Protein AF-A0A830GF67-F1 (afdb_monomer_lite)

Secondary structure (DSSP, 8-state):
------HHHHS-HHHHHHHHHS-EEEEEEETTEEEEEEGGGGGGGGGGEEEEEEETTEEEEESSHHHHS-SS--HHHHHHHH-HHHHHHHS----------------------S-SPPEEEEE--TTTT--EEEEETTT--EEES--GGG-PPPTT-TTSPPP-

Radius of gyration: 21.55 Å; chains: 1; bounding box: 49×52×49 Å

Organism: NCBI:txid489913

InterPro domains:
  IPR007527 Zinc finger, SWIM-type [PF04434] (61-81)
  IPR007527 Zinc finger, SWIM-type [PS50966] (50-85)
  IPR058431 Domain of unknown function DUF8118 [PF26435] (121-157)

Structure (mmCIF, N/CA/C/O backbone):
data_AF-A0A830GF67-F1
#
_entry.id   AF-A0A830GF67-F1
#
loop_
_atom_site.group_PDB
_atom_site.id
_atom_site.type_symbol
_atom_site.label_atom_id
_atom_site.label_alt_id
_atom_site.label_comp_id
_atom_site.label_asym_id
_atom_site.label_entity_id
_atom_site.label_seq_id
_atom_site.pdbx_PDB_ins_code
_atom_site.Cartn_x
_atom_site.Cartn_y
_atom_site.Cartn_z
_atom_site.occupancy
_atom_site.B_iso_or_equiv
_atom_site.auth_seq_id
_atom_site.auth_comp_id
_atom_site.auth_asym_id
_atom_site.auth_atom_id
_atom_site.pdbx_PDB_model_num
ATOM 1 N N . MET A 1 1 ? -1.541 -11.188 27.333 1.00 41.03 1 MET A N 1
ATOM 2 C CA . MET A 1 1 ? -0.777 -10.835 26.121 1.00 41.03 1 MET A CA 1
ATOM 3 C C . MET A 1 1 ? -1.609 -11.310 24.944 1.00 41.03 1 MET A C 1
ATOM 5 O O . MET A 1 1 ? -1.454 -12.448 24.529 1.00 41.03 1 MET A O 1
ATOM 9 N N . SER A 1 2 ? -2.598 -10.516 24.521 1.00 43.81 2 SER A N 1
ATOM 10 C CA . SER A 1 2 ? -3.427 -10.882 23.369 1.00 43.81 2 SER A CA 1
ATOM 11 C C . SER A 1 2 ? -2.579 -10.702 22.123 1.00 43.81 2 SER A C 1
ATOM 13 O O . SER A 1 2 ? -2.256 -9.578 21.750 1.00 43.81 2 SER A O 1
ATOM 15 N N . THR A 1 3 ? -2.158 -11.811 21.530 1.00 48.78 3 THR A N 1
ATOM 16 C CA . THR A 1 3 ? -1.607 -11.841 20.181 1.00 48.78 3 THR A CA 1
ATOM 17 C C . THR A 1 3 ? -2.723 -11.389 19.247 1.00 48.78 3 THR A C 1
ATOM 19 O O . THR A 1 3 ? -3.620 -12.170 18.934 1.00 48.78 3 THR A O 1
ATOM 22 N N . HIS A 1 4 ? -2.732 -10.106 18.884 1.00 52.56 4 HIS A N 1
ATOM 23 C CA . HIS A 1 4 ? -3.556 -9.632 17.781 1.00 52.56 4 HIS A CA 1
ATOM 24 C C . HIS A 1 4 ? -3.018 -10.312 16.522 1.00 52.56 4 HIS A C 1
ATOM 26 O O . HIS A 1 4 ? -1.961 -9.960 16.008 1.00 52.56 4 HIS A O 1
ATOM 32 N N . ASP A 1 5 ? -3.714 -11.362 16.113 1.00 60.94 5 ASP A N 1
ATOM 33 C CA . ASP A 1 5 ? -3.506 -12.136 14.898 1.00 60.94 5 ASP A CA 1
ATOM 34 C C . ASP A 1 5 ? -3.816 -11.234 13.692 1.00 60.94 5 ASP A C 1
ATOM 36 O O . ASP A 1 5 ? -4.942 -11.156 13.198 1.00 60.94 5 ASP A O 1
ATOM 40 N N . THR A 1 6 ? -2.817 -10.435 13.312 1.00 71.56 6 THR A N 1
ATOM 41 C CA . THR A 1 6 ? -2.933 -9.458 12.225 1.00 71.56 6 THR A CA 1
ATOM 42 C C . THR A 1 6 ? -3.040 -10.154 10.875 1.00 71.56 6 THR A C 1
ATOM 44 O O . THR A 1 6 ? -2.542 -11.261 10.670 1.00 71.56 6 THR A O 1
ATOM 47 N N . LEU A 1 7 ? -3.629 -9.468 9.895 1.00 73.38 7 LEU A N 1
ATOM 48 C CA . LEU A 1 7 ? -3.727 -9.988 8.532 1.00 73.38 7 LEU A CA 1
ATOM 49 C C . LEU A 1 7 ? -2.359 -10.332 7.909 1.00 73.38 7 LEU A C 1
ATOM 51 O O . LEU A 1 7 ? -2.272 -11.209 7.053 1.00 73.38 7 LEU A O 1
ATOM 55 N N . ALA A 1 8 ? -1.295 -9.659 8.353 1.00 71.12 8 ALA A N 1
ATOM 56 C CA . ALA A 1 8 ? 0.074 -9.936 7.940 1.00 71.12 8 ALA A CA 1
ATOM 57 C C . ALA A 1 8 ? 0.612 -11.272 8.487 1.00 71.12 8 ALA A C 1
ATOM 59 O O . ALA A 1 8 ? 1.404 -11.908 7.798 1.00 71.12 8 ALA A O 1
ATOM 60 N N . ASP A 1 9 ? 0.167 -11.718 9.669 1.00 72.50 9 ASP A N 1
ATOM 61 C CA . ASP A 1 9 ? 0.556 -13.007 10.274 1.00 72.50 9 ASP A CA 1
ATOM 62 C C . ASP A 1 9 ? -0.084 -14.194 9.531 1.00 72.50 9 ASP A C 1
ATOM 64 O O . ASP A 1 9 ? 0.542 -15.227 9.303 1.00 72.50 9 ASP A O 1
ATOM 68 N N . LYS A 1 10 ? -1.310 -13.991 9.028 1.00 75.44 10 LYS A N 1
ATOM 69 C CA . LYS A 1 10 ? -2.030 -14.939 8.155 1.00 75.44 10 LYS A CA 1
ATOM 70 C C . LYS A 1 10 ? -1.462 -15.011 6.741 1.00 75.44 10 LYS A C 1
ATOM 72 O O . LYS A 1 10 ? -1.735 -15.965 6.009 1.00 75.44 10 LYS A O 1
ATOM 77 N N . ALA A 1 11 ? -0.733 -13.982 6.320 1.00 77.00 11 ALA A N 1
ATOM 78 C CA . ALA A 1 11 ? -0.102 -13.937 5.015 1.00 77.00 11 ALA A CA 1
ATOM 79 C C . ALA A 1 11 ? 1.214 -14.718 5.030 1.00 77.00 11 ALA A C 1
ATOM 81 O O . ALA A 1 11 ? 1.946 -14.742 6.015 1.00 77.00 11 ALA A O 1
ATOM 82 N N . SER A 1 12 ? 1.590 -15.307 3.893 1.00 77.69 12 SER A N 1
ATOM 83 C CA . SER A 1 12 ? 2.947 -15.851 3.779 1.00 77.69 12 SER A CA 1
ATOM 84 C C . SER A 1 12 ? 3.986 -14.729 3.924 1.00 77.69 12 SER A C 1
ATOM 86 O O . SER A 1 12 ? 3.787 -13.625 3.416 1.00 77.69 12 SER A O 1
ATOM 88 N N . ALA A 1 13 ? 5.141 -15.015 4.536 1.00 76.81 13 ALA A N 1
ATOM 89 C CA . ALA A 1 13 ? 6.202 -14.021 4.755 1.00 76.81 13 ALA A CA 1
ATOM 90 C C . ALA A 1 13 ? 6.634 -13.289 3.465 1.00 76.81 13 ALA A C 1
ATOM 92 O O . ALA A 1 13 ? 6.986 -12.111 3.485 1.00 76.81 13 ALA A O 1
ATOM 93 N N . LYS A 1 14 ? 6.559 -13.972 2.313 1.00 76.69 14 LYS A N 1
ATOM 94 C CA . LYS A 1 14 ? 6.815 -13.376 0.995 1.00 76.69 14 LYS A CA 1
ATOM 95 C C . LYS A 1 14 ? 5.745 -12.350 0.606 1.00 76.69 14 LYS A C 1
ATOM 97 O O . LYS A 1 14 ? 6.093 -11.301 0.073 1.00 76.69 14 LYS A O 1
ATOM 102 N N . ILE A 1 15 ? 4.469 -12.646 0.862 1.00 78.81 15 ILE A N 1
ATOM 103 C CA . ILE A 1 15 ? 3.349 -11.729 0.608 1.00 78.81 15 ILE A CA 1
ATOM 104 C C . ILE A 1 15 ? 3.436 -10.523 1.543 1.00 78.81 15 ILE A C 1
ATOM 106 O O . ILE A 1 15 ? 3.342 -9.401 1.060 1.00 78.81 15 ILE A O 1
ATOM 110 N N . ALA A 1 16 ? 3.702 -10.737 2.834 1.00 75.38 16 ALA A N 1
ATOM 111 C CA . ALA A 1 16 ? 3.857 -9.652 3.802 1.00 75.38 16 ALA A CA 1
ATOM 112 C C . ALA A 1 16 ? 5.006 -8.702 3.422 1.00 75.38 16 ALA A C 1
ATOM 114 O O . ALA A 1 16 ? 4.825 -7.487 3.399 1.00 75.38 16 ALA A O 1
ATOM 115 N N . LYS A 1 17 ? 6.166 -9.242 3.023 1.00 75.00 17 LYS A N 1
ATOM 116 C CA . LYS A 1 17 ? 7.292 -8.417 2.563 1.00 75.00 17 LYS A CA 1
ATOM 117 C C . LYS A 1 17 ? 6.942 -7.635 1.295 1.00 75.00 17 LYS A C 1
ATOM 119 O O . LYS A 1 17 ? 7.264 -6.462 1.190 1.00 75.00 17 LYS A O 1
ATOM 124 N N . ARG A 1 18 ? 6.256 -8.249 0.331 1.00 74.62 18 ARG A N 1
ATOM 125 C CA . ARG A 1 18 ? 5.827 -7.542 -0.885 1.00 74.62 18 ARG A CA 1
ATOM 126 C C . ARG A 1 18 ? 4.786 -6.457 -0.608 1.00 74.62 18 ARG A C 1
ATOM 128 O O . ARG A 1 18 ? 4.881 -5.394 -1.198 1.00 74.62 18 ARG A O 1
ATOM 135 N N . ALA A 1 19 ? 3.865 -6.695 0.322 1.00 77.06 19 ALA A N 1
ATOM 136 C CA . ALA A 1 19 ? 2.899 -5.694 0.766 1.00 77.06 19 ALA A CA 1
ATOM 137 C C . ALA A 1 19 ? 3.577 -4.445 1.367 1.00 77.06 19 ALA A C 1
ATOM 139 O O . ALA A 1 19 ? 3.061 -3.347 1.213 1.00 77.06 19 ALA A O 1
ATOM 140 N N . GLN A 1 20 ? 4.734 -4.614 2.017 1.00 72.00 20 GLN A N 1
ATOM 141 C CA . GLN A 1 20 ? 5.498 -3.519 2.633 1.00 72.00 20 GLN A CA 1
ATOM 142 C C . GLN A 1 20 ? 6.443 -2.791 1.667 1.00 72.00 20 GLN A C 1
ATOM 144 O O . GLN A 1 20 ? 6.703 -1.610 1.854 1.00 72.00 20 GLN A O 1
ATOM 149 N N . TYR A 1 21 ? 7.016 -3.503 0.691 1.00 68.56 21 TYR A N 1
ATOM 150 C CA . TYR A 1 21 ? 8.062 -2.964 -0.188 1.00 68.56 21 TYR A CA 1
ATOM 151 C C . TYR A 1 21 ? 7.553 -2.499 -1.560 1.00 68.56 21 TYR A C 1
ATOM 153 O O . TYR A 1 21 ? 8.269 -1.769 -2.238 1.00 68.56 21 TYR A O 1
ATOM 161 N N . GLU A 1 22 ? 6.379 -2.947 -2.014 1.00 74.88 22 GLU A N 1
ATOM 162 C CA . GLU A 1 22 ? 5.805 -2.467 -3.276 1.00 74.88 22 GLU A CA 1
ATOM 163 C C . GLU A 1 22 ? 5.122 -1.109 -3.089 1.00 74.88 22 GLU A C 1
ATOM 165 O O . GLU A 1 22 ? 4.500 -0.849 -2.060 1.00 74.88 22 GLU A O 1
ATOM 170 N N . ALA A 1 23 ? 5.215 -0.257 -4.111 1.00 76.94 23 ALA A N 1
ATOM 171 C CA . ALA A 1 23 ? 4.525 1.023 -4.128 1.00 76.94 23 ALA A CA 1
ATOM 172 C C . ALA A 1 23 ? 3.028 0.791 -4.380 1.00 76.94 23 ALA A C 1
ATOM 174 O O . ALA A 1 23 ? 2.623 0.460 -5.499 1.00 76.94 23 ALA A O 1
ATOM 175 N N . PHE A 1 24 ? 2.218 0.935 -3.330 1.00 81.12 24 PHE A N 1
ATOM 176 C CA . PHE A 1 24 ? 0.761 0.925 -3.418 1.00 81.12 24 PHE A CA 1
ATOM 177 C C . PHE A 1 24 ? 0.216 2.330 -3.220 1.00 81.12 24 PHE A C 1
ATOM 179 O O . PHE A 1 24 ? 0.546 3.009 -2.248 1.00 81.12 24 PHE A O 1
ATOM 186 N N . GLU A 1 25 ? -0.644 2.730 -4.139 1.00 84.44 25 GLU A N 1
ATOM 187 C CA . GLU A 1 25 ? -1.470 3.918 -4.032 1.00 84.44 25 GLU A CA 1
ATOM 188 C C . GLU A 1 25 ? -2.852 3.485 -3.533 1.00 84.44 25 GLU A C 1
ATOM 190 O O . GLU A 1 25 ? -3.386 2.455 -3.959 1.00 84.44 25 GLU A O 1
ATOM 195 N N . PHE A 1 26 ? -3.395 4.235 -2.578 1.00 86.44 26 PHE A N 1
ATOM 196 C CA . PHE A 1 26 ? -4.653 3.914 -1.915 1.00 86.44 26 PHE A CA 1
ATOM 197 C C . PHE A 1 26 ? -5.639 5.057 -2.108 1.00 86.44 26 PHE A C 1
ATOM 199 O O . PHE A 1 26 ? -5.312 6.206 -1.821 1.00 86.44 26 PHE A O 1
ATOM 206 N N . ASP A 1 27 ? -6.851 4.717 -2.522 1.00 88.25 27 ASP A N 1
ATOM 207 C CA . ASP A 1 27 ? -7.987 5.626 -2.601 1.00 88.25 27 ASP A CA 1
ATOM 208 C C . ASP A 1 27 ? -9.157 5.034 -1.803 1.00 88.25 27 ASP A C 1
ATOM 210 O O . ASP A 1 27 ? -9.342 3.817 -1.763 1.00 88.25 27 ASP A O 1
ATOM 214 N N . VAL A 1 28 ? -9.925 5.873 -1.112 1.00 87.75 28 VAL A N 1
ATOM 215 C CA . VAL A 1 28 ? -11.063 5.432 -0.286 1.00 87.75 28 VAL A CA 1
ATOM 216 C C . VAL A 1 28 ? -12.321 6.086 -0.852 1.00 87.75 28 VAL A C 1
ATOM 218 O O . VAL A 1 28 ? -12.722 7.147 -0.371 1.00 87.75 28 VAL A O 1
ATOM 221 N N . PRO A 1 29 ? -12.933 5.495 -1.898 1.00 85.00 29 PRO A N 1
ATOM 222 C CA . PRO A 1 29 ? -14.079 6.104 -2.570 1.00 85.00 29 PRO A CA 1
ATOM 223 C C . PRO A 1 29 ? -15.308 6.176 -1.658 1.00 85.00 29 PRO A C 1
ATOM 225 O O . PRO A 1 29 ? -16.125 7.089 -1.773 1.00 85.00 29 PRO A O 1
ATOM 228 N N . GLU A 1 30 ? -15.440 5.218 -0.740 1.00 82.88 30 GLU A N 1
ATOM 229 C CA . GLU A 1 30 ? -16.527 5.146 0.228 1.00 82.88 30 GLU A CA 1
ATOM 230 C C . GLU A 1 30 ? -16.089 4.403 1.503 1.00 82.88 30 GLU A C 1
ATOM 232 O O . GLU A 1 30 ? -15.195 3.551 1.450 1.00 82.88 30 GLU A O 1
ATOM 237 N N . PRO A 1 31 ? -16.715 4.681 2.662 1.00 84.94 31 PRO A N 1
ATOM 238 C CA . PRO A 1 31 ? -16.431 3.954 3.894 1.00 84.94 31 PRO A CA 1
ATOM 239 C C . PRO A 1 31 ? -16.646 2.446 3.708 1.00 84.94 31 PRO A C 1
ATOM 241 O O . PRO A 1 31 ? -17.669 2.013 3.182 1.00 84.94 31 PRO A O 1
ATOM 244 N N . GLY A 1 32 ? -15.698 1.639 4.175 1.00 85.69 32 GLY A N 1
ATOM 245 C CA . GLY A 1 32 ? -15.712 0.182 4.037 1.00 85.69 32 GLY A CA 1
ATOM 246 C C . GLY A 1 32 ? -15.096 -0.346 2.739 1.00 85.69 32 GLY A C 1
ATOM 247 O O . GLY A 1 32 ? -14.946 -1.562 2.610 1.00 85.69 32 GLY A O 1
ATOM 248 N N . THR A 1 33 ? -14.679 0.522 1.812 1.00 88.12 33 THR A N 1
ATOM 249 C CA . THR A 1 33 ? -14.039 0.115 0.552 1.00 88.12 33 THR A CA 1
ATOM 250 C C . THR A 1 33 ? -12.747 0.892 0.323 1.00 88.12 33 THR A C 1
ATOM 252 O O . THR A 1 33 ? -12.738 2.117 0.309 1.00 88.12 33 THR A O 1
ATOM 255 N N . VAL A 1 34 ? -11.645 0.172 0.112 1.00 88.56 34 VAL A N 1
ATOM 256 C CA . VAL A 1 34 ? -10.328 0.737 -0.206 1.00 88.56 34 VAL A CA 1
ATOM 257 C C . VAL A 1 34 ? -9.922 0.282 -1.595 1.00 88.56 34 VAL A C 1
ATOM 259 O O . VAL A 1 34 ? -9.720 -0.906 -1.828 1.00 88.56 34 VAL A O 1
ATOM 262 N N . ARG A 1 35 ? -9.732 1.220 -2.508 1.00 90.00 35 ARG A N 1
ATOM 263 C CA . ARG A 1 35 ? -9.144 0.970 -3.816 1.00 90.00 35 ARG A CA 1
ATOM 264 C C . ARG A 1 35 ? -7.626 0.982 -3.705 1.00 90.00 35 ARG A C 1
ATOM 266 O O . ARG A 1 35 ? -7.031 1.949 -3.245 1.00 90.00 35 ARG A O 1
AT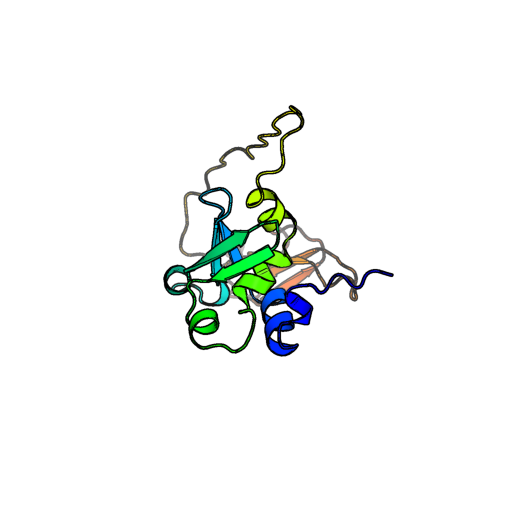OM 273 N N . VAL A 1 36 ? -6.998 -0.112 -4.115 1.00 88.06 36 VAL A N 1
ATOM 274 C CA . VAL A 1 36 ? -5.551 -0.319 -4.071 1.00 88.06 36 VAL A CA 1
ATOM 275 C C . VAL A 1 36 ? -5.032 -0.425 -5.494 1.00 88.06 36 VAL A C 1
ATOM 277 O O . VAL A 1 36 ? -5.423 -1.330 -6.232 1.00 88.06 36 VAL A O 1
ATOM 280 N N . ARG A 1 37 ? -4.109 0.460 -5.856 1.00 85.75 37 ARG A N 1
ATOM 281 C CA . ARG A 1 37 ? -3.432 0.473 -7.152 1.00 85.75 37 ARG A CA 1
ATOM 282 C C . ARG A 1 37 ? -1.953 0.181 -6.955 1.00 85.75 37 ARG A C 1
ATOM 284 O O . ARG A 1 37 ? -1.295 0.790 -6.114 1.00 85.75 37 ARG A O 1
ATOM 291 N N . ASN A 1 38 ? -1.411 -0.778 -7.700 1.00 78.81 38 ASN A N 1
ATOM 292 C CA . ASN A 1 38 ? 0.018 -1.073 -7.629 1.00 78.81 38 ASN A CA 1
ATOM 293 C C . ASN A 1 38 ? 0.798 -0.189 -8.611 1.00 78.81 38 ASN A C 1
ATO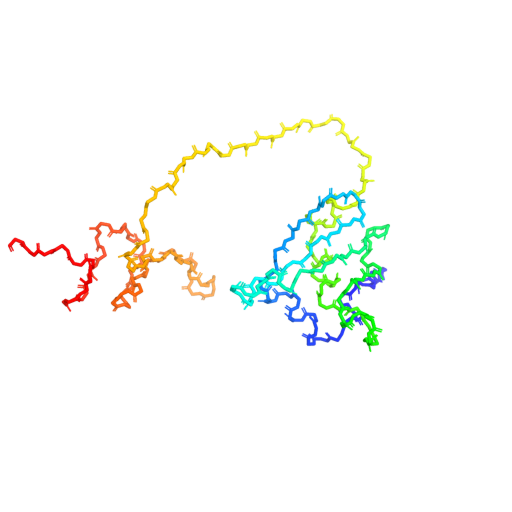M 295 O O . ASN A 1 38 ? 0.917 -0.516 -9.791 1.00 78.81 38 ASN A O 1
ATOM 299 N N . ALA A 1 39 ? 1.380 0.895 -8.099 1.00 69.75 39 ALA A N 1
ATOM 300 C CA . ALA A 1 39 ? 2.179 1.841 -8.876 1.00 69.75 39 ALA A CA 1
ATOM 301 C C . ALA A 1 39 ? 3.503 1.242 -9.394 1.00 69.75 39 ALA A C 1
ATOM 303 O O . ALA A 1 39 ? 4.135 1.814 -10.279 1.00 69.75 39 ALA A O 1
ATOM 304 N N . SER A 1 40 ? 3.912 0.057 -8.914 1.00 66.31 40 SER A N 1
ATOM 305 C CA . SER A 1 40 ? 5.125 -0.625 -9.402 1.00 66.31 40 SER A CA 1
ATOM 306 C C . SER A 1 40 ? 5.025 -1.067 -10.869 1.00 66.31 40 SER A C 1
ATOM 308 O O . SER A 1 40 ? 6.043 -1.423 -11.457 1.00 66.31 40 SER A O 1
ATOM 310 N N . TYR A 1 41 ? 3.822 -1.070 -11.456 1.00 60.59 41 TYR A N 1
ATOM 311 C CA . TYR A 1 41 ? 3.590 -1.401 -12.867 1.00 60.59 41 TYR A CA 1
ATOM 312 C C . TYR A 1 41 ? 3.626 -0.179 -13.805 1.00 60.59 41 TYR A C 1
ATOM 314 O O . TYR A 1 41 ? 3.461 -0.337 -15.010 1.00 60.59 41 TYR A O 1
ATOM 322 N N . GLY A 1 42 ? 3.892 1.031 -13.295 1.00 65.06 42 GLY A N 1
ATOM 323 C CA . GLY A 1 42 ? 4.071 2.225 -14.127 1.00 65.06 42 GLY A CA 1
ATOM 324 C C . GLY A 1 42 ? 2.825 2.561 -14.952 1.00 65.06 42 GLY A C 1
ATOM 325 O O . GLY A 1 42 ? 1.760 2.797 -14.390 1.00 65.06 42 GLY A O 1
ATOM 326 N N . VAL A 1 43 ? 2.950 2.575 -16.282 1.00 58.44 43 VAL A N 1
ATOM 327 C CA . VAL A 1 43 ? 1.844 2.892 -17.209 1.00 58.44 43 VAL A CA 1
ATOM 328 C C . VAL A 1 43 ? 0.679 1.900 -17.134 1.00 58.44 43 VAL A C 1
ATOM 330 O O . VAL A 1 43 ? -0.460 2.291 -17.367 1.00 58.44 43 VAL A O 1
ATOM 333 N N . ASP A 1 44 ? 0.938 0.654 -16.728 1.00 59.47 44 ASP A N 1
ATOM 334 C CA . ASP A 1 44 ? -0.083 -0.391 -16.579 1.00 59.47 44 ASP A CA 1
ATOM 335 C C . ASP A 1 44 ? -0.663 -0.437 -15.151 1.00 59.47 44 ASP A C 1
ATOM 337 O O . ASP A 1 44 ? -1.420 -1.343 -14.794 1.00 59.47 44 ASP A O 1
ATOM 341 N N . ALA A 1 45 ? -0.309 0.525 -14.288 1.00 62.06 45 ALA A N 1
ATOM 342 C CA . ALA A 1 45 ? -0.776 0.549 -12.904 1.00 62.06 45 ALA A CA 1
ATOM 343 C C . ALA A 1 45 ? -2.309 0.623 -12.807 1.00 62.06 45 ALA A C 1
ATOM 345 O O . ALA A 1 45 ? -2.877 0.041 -11.885 1.00 62.06 45 ALA A O 1
ATOM 346 N N . ASP A 1 46 ? -2.990 1.283 -13.752 1.00 63.31 46 ASP A N 1
ATOM 347 C CA . ASP A 1 46 ? -4.459 1.335 -13.816 1.00 63.31 46 ASP A CA 1
ATOM 348 C C . ASP A 1 46 ? -5.102 -0.049 -13.982 1.00 63.31 46 ASP A C 1
ATOM 350 O O . ASP A 1 46 ? -6.097 -0.338 -13.314 1.00 63.31 46 ASP A O 1
ATOM 354 N N . GLU A 1 47 ? -4.502 -0.942 -14.778 1.00 71.44 47 GLU A N 1
ATOM 355 C CA . GLU A 1 47 ? -4.975 -2.327 -14.950 1.00 71.44 47 GLU A CA 1
ATOM 356 C C . GLU A 1 47 ? -4.769 -3.184 -13.687 1.00 71.44 47 GLU A C 1
ATOM 358 O O . GLU A 1 47 ? -5.353 -4.262 -13.535 1.00 71.44 47 GLU A O 1
ATOM 363 N N . HIS A 1 48 ? -3.968 -2.685 -12.745 1.00 77.88 48 HIS A N 1
ATOM 364 C CA . HIS A 1 48 ? -3.672 -3.309 -11.460 1.00 77.88 48 HIS A CA 1
ATOM 365 C C . HIS A 1 48 ? -4.325 -2.574 -10.285 1.00 77.88 48 HIS A C 1
ATOM 367 O O . HIS A 1 48 ? -3.773 -2.525 -9.179 1.00 77.88 48 HIS A O 1
ATOM 373 N N . THR A 1 49 ? -5.519 -2.041 -10.537 1.00 85.06 49 THR A N 1
ATOM 374 C CA . THR A 1 49 ? -6.398 -1.443 -9.534 1.00 85.06 49 THR A CA 1
ATOM 375 C C . THR A 1 49 ? -7.417 -2.464 -9.037 1.00 85.06 49 THR A C 1
ATOM 377 O O . THR A 1 49 ? -8.159 -3.051 -9.825 1.00 85.06 49 THR A O 1
ATOM 380 N N . TYR A 1 50 ? -7.475 -2.668 -7.722 1.00 89.00 50 TYR A N 1
ATOM 381 C CA . TYR A 1 50 ? -8.393 -3.612 -7.084 1.00 89.00 50 TYR A CA 1
ATOM 382 C C . TYR A 1 50 ? -9.071 -2.986 -5.872 1.00 89.00 50 TYR A C 1
ATOM 384 O O . TYR A 1 50 ? -8.446 -2.243 -5.121 1.00 89.00 50 TYR A O 1
ATOM 392 N N . ASP A 1 51 ? -10.327 -3.345 -5.633 1.00 89.81 51 ASP A N 1
ATOM 393 C CA . ASP A 1 51 ? -11.082 -2.882 -4.475 1.00 89.81 51 ASP A CA 1
ATOM 394 C C . ASP A 1 51 ? -10.964 -3.915 -3.344 1.00 89.81 51 ASP A C 1
ATOM 396 O O . ASP A 1 51 ? -11.095 -5.129 -3.540 1.00 89.81 51 ASP A O 1
ATOM 400 N N . VAL A 1 52 ? -10.663 -3.429 -2.146 1.00 90.75 52 VAL A N 1
ATOM 401 C CA . VAL A 1 52 ? -10.521 -4.186 -0.906 1.00 90.75 52 VAL A CA 1
ATOM 402 C C . VAL A 1 52 ? -11.677 -3.809 0.005 1.00 90.75 52 VAL A C 1
ATOM 404 O O . VAL A 1 52 ? -11.865 -2.643 0.344 1.00 90.75 52 VAL A O 1
ATOM 407 N N . THR A 1 53 ? -12.438 -4.806 0.441 1.00 90.38 53 THR A N 1
ATOM 408 C CA . THR A 1 53 ? -13.536 -4.603 1.384 1.00 90.38 53 THR A CA 1
ATOM 409 C C . THR A 1 53 ? -13.002 -4.640 2.810 1.00 90.38 53 THR A C 1
ATOM 411 O O . THR A 1 53 ? -12.405 -5.638 3.233 1.00 90.38 53 THR A O 1
ATOM 414 N N . ILE A 1 54 ? -13.252 -3.569 3.559 1.00 88.38 54 ILE A N 1
ATOM 415 C CA . ILE A 1 54 ? -12.929 -3.433 4.978 1.00 88.38 54 ILE A CA 1
ATOM 416 C C . ILE A 1 54 ? -14.204 -3.633 5.797 1.00 88.38 54 ILE A C 1
ATOM 418 O O . ILE A 1 54 ? -15.201 -2.939 5.606 1.00 88.38 54 ILE A O 1
ATOM 422 N N . GLN A 1 55 ? -14.174 -4.571 6.740 1.00 84.56 55 GLN A N 1
ATOM 423 C CA . GLN A 1 55 ? -15.253 -4.777 7.705 1.00 84.56 55 GLN A CA 1
ATOM 424 C C . GLN A 1 55 ? -14.667 -4.833 9.107 1.00 84.56 55 GLN A C 1
ATOM 426 O O . GLN A 1 55 ? -13.698 -5.543 9.344 1.00 84.56 55 GLN A O 1
ATOM 431 N N . HIS A 1 56 ? -15.258 -4.079 10.036 1.00 81.25 56 HIS A N 1
ATOM 432 C CA . HIS A 1 56 ? -14.828 -4.024 11.439 1.00 81.25 56 HIS A CA 1
ATOM 433 C C . HIS A 1 56 ? -13.346 -3.656 11.656 1.00 81.25 56 HIS A C 1
ATOM 435 O O . HIS A 1 56 ? -12.785 -3.986 12.694 1.00 81.25 56 HIS A O 1
ATOM 441 N N . GLY A 1 57 ? -12.725 -2.946 10.707 1.00 79.94 57 GLY A N 1
ATOM 442 C CA . GLY A 1 57 ? -11.297 -2.619 10.767 1.00 79.94 57 GLY A CA 1
ATOM 443 C C . GLY A 1 57 ? -10.377 -3.720 10.251 1.00 79.94 57 GLY A C 1
ATOM 444 O O . GLY A 1 57 ? -9.174 -3.651 10.468 1.00 79.94 57 GLY A O 1
ATOM 445 N N . ASP A 1 58 ? -10.908 -4.701 9.525 1.00 83.25 58 ASP A N 1
ATOM 446 C CA . ASP A 1 58 ? -10.126 -5.766 8.907 1.00 83.25 58 ASP A CA 1
ATOM 447 C C . ASP A 1 58 ? -10.421 -5.868 7.408 1.00 83.25 58 ASP A C 1
ATOM 449 O O . ASP A 1 58 ? -11.570 -5.775 6.970 1.00 83.25 58 ASP A O 1
ATOM 453 N N . ALA A 1 59 ? -9.382 -6.102 6.599 1.00 88.12 5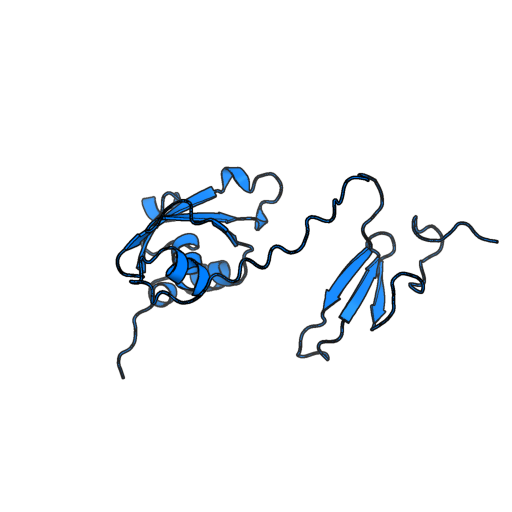9 ALA A N 1
ATOM 454 C CA . ALA A 1 59 ? -9.549 -6.353 5.172 1.00 88.12 59 ALA A CA 1
ATOM 455 C C . ALA A 1 59 ? -10.027 -7.791 4.943 1.00 88.12 59 ALA A C 1
ATOM 457 O O . ALA A 1 59 ? -9.251 -8.755 5.016 1.00 88.12 59 ALA A O 1
ATOM 458 N N . VAL A 1 60 ? -11.318 -7.945 4.658 1.00 87.62 60 VAL A N 1
ATOM 459 C CA . VAL A 1 60 ? -11.985 -9.253 4.594 1.00 87.62 60 VAL A CA 1
ATOM 460 C C . VAL A 1 60 ? -11.975 -9.875 3.202 1.00 87.62 60 VAL A C 1
ATOM 462 O O . VAL A 1 60 ? -11.929 -11.100 3.106 1.00 87.62 60 VAL A O 1
ATOM 465 N N . ALA A 1 61 ? -11.957 -9.062 2.146 1.00 88.12 61 ALA A N 1
ATOM 466 C CA . ALA A 1 61 ? -12.013 -9.522 0.758 1.00 88.12 61 ALA A CA 1
ATOM 467 C C . ALA A 1 61 ? -11.303 -8.542 -0.185 1.00 88.12 61 ALA A C 1
ATOM 469 O O . ALA A 1 61 ? -11.117 -7.371 0.156 1.00 88.12 61 ALA A O 1
ATOM 470 N N . CYS A 1 62 ? -10.906 -9.013 -1.364 1.00 89.75 62 CYS A N 1
ATOM 471 C CA . CYS A 1 62 ? -10.343 -8.179 -2.422 1.00 89.75 62 CYS A CA 1
ATOM 472 C C . CYS A 1 62 ? -10.760 -8.685 -3.806 1.00 89.75 62 CYS A C 1
ATOM 474 O O . CYS A 1 62 ? -10.838 -9.886 -4.029 1.00 89.75 62 CYS A O 1
ATOM 476 N N . THR A 1 63 ? -10.961 -7.784 -4.768 1.00 88.25 63 THR A N 1
ATOM 477 C CA . THR A 1 63 ? -11.336 -8.147 -6.149 1.00 88.25 63 THR A CA 1
ATOM 478 C C . THR A 1 63 ? -10.177 -8.685 -6.997 1.00 88.25 63 THR A C 1
ATOM 480 O O . THR A 1 63 ? -10.342 -8.963 -8.183 1.00 88.25 63 THR A O 1
ATOM 483 N N . CYS A 1 64 ? -8.980 -8.835 -6.423 1.00 85.00 64 CYS A N 1
ATOM 484 C CA . CYS A 1 64 ? -7.816 -9.312 -7.163 1.00 85.00 64 CYS A CA 1
ATOM 485 C C . CYS A 1 64 ? -7.826 -10.844 -7.358 1.00 85.00 64 CYS A C 1
ATOM 487 O O . CYS A 1 64 ? -8.266 -11.576 -6.467 1.00 85.00 64 CYS A O 1
ATOM 489 N N . PRO A 1 65 ? -7.202 -11.366 -8.433 1.00 82.25 65 PRO A N 1
ATOM 490 C CA . PRO A 1 65 ? -7.129 -12.812 -8.682 1.00 82.25 65 PRO A CA 1
ATOM 491 C C . PRO A 1 65 ? -6.468 -13.600 -7.542 1.00 82.25 65 PRO A C 1
ATOM 493 O O . PRO A 1 65 ? -6.779 -14.761 -7.300 1.00 82.25 65 PRO A O 1
ATOM 496 N N . ALA A 1 66 ? -5.541 -12.973 -6.815 1.00 80.56 66 ALA A N 1
ATOM 497 C CA . ALA A 1 66 ? -4.855 -13.615 -5.699 1.00 80.56 66 ALA A CA 1
ATOM 498 C C . ALA A 1 66 ? -5.764 -13.851 -4.479 1.00 80.56 66 ALA A C 1
ATOM 500 O O . ALA A 1 66 ? -5.417 -14.686 -3.652 1.00 80.56 66 ALA A O 1
ATOM 501 N N . ASP A 1 67 ? -6.880 -13.131 -4.352 1.00 84.31 67 ASP A N 1
ATOM 502 C CA . ASP A 1 67 ? -7.885 -13.373 -3.309 1.00 84.31 67 ASP A CA 1
ATOM 503 C C . ASP A 1 67 ? -8.895 -14.441 -3.763 1.00 84.31 67 ASP A C 1
ATOM 505 O O . ASP A 1 67 ? -9.267 -15.298 -2.972 1.00 84.31 67 ASP A O 1
ATOM 509 N N . GLU A 1 68 ? -9.254 -14.456 -5.055 1.00 81.81 68 GLU A N 1
ATOM 510 C CA . GLU A 1 68 ? -10.176 -15.446 -5.638 1.00 81.81 68 GLU A CA 1
ATOM 511 C C . GLU A 1 68 ? -9.590 -16.869 -5.658 1.00 81.81 68 GLU A C 1
ATOM 513 O O . GLU A 1 68 ? -10.266 -17.832 -5.296 1.00 81.81 68 GLU A O 1
ATOM 518 N N . TYR A 1 69 ? -8.323 -17.014 -6.061 1.00 79.12 69 TYR A N 1
ATOM 519 C CA . TYR A 1 69 ? -7.672 -18.324 -6.219 1.00 79.12 69 TYR A CA 1
ATOM 520 C C . TYR A 1 69 ? -6.676 -18.663 -5.099 1.00 79.12 69 TYR A C 1
ATOM 522 O O . TYR A 1 69 ? -6.126 -19.767 -5.069 1.00 79.12 69 TYR A O 1
ATOM 530 N N . GLY A 1 70 ? -6.375 -17.714 -4.211 1.00 70.62 70 GLY A N 1
ATOM 531 C CA . GLY A 1 70 ? -5.355 -17.875 -3.176 1.00 70.62 70 GLY A CA 1
ATOM 532 C C . GLY A 1 70 ? -5.873 -18.533 -1.899 1.00 70.62 70 GLY A C 1
ATOM 533 O O . GLY A 1 70 ? -7.025 -18.388 -1.515 1.00 70.62 70 GLY A O 1
ATOM 534 N N . ASN A 1 71 ? -4.984 -19.221 -1.177 1.00 69.44 71 ASN A N 1
ATOM 535 C CA . ASN A 1 71 ? -5.286 -19.831 0.125 1.00 69.44 71 ASN A CA 1
ATOM 536 C C . ASN A 1 71 ? -4.887 -18.908 1.299 1.00 69.44 71 ASN A C 1
ATOM 538 O O . ASN A 1 71 ? -4.286 -19.356 2.277 1.00 69.44 71 ASN A O 1
ATOM 542 N N . GLY A 1 72 ? -5.135 -17.601 1.189 1.00 79.94 72 GLY A N 1
ATOM 543 C CA . GLY A 1 72 ? -4.755 -16.633 2.221 1.00 79.94 72 GLY A CA 1
ATOM 544 C C . GLY A 1 72 ? -4.904 -15.175 1.782 1.00 79.94 72 GLY A C 1
ATOM 545 O O . GLY A 1 72 ? -5.229 -14.916 0.624 1.00 79.94 72 GLY A O 1
ATOM 546 N N . PRO A 1 73 ? -4.660 -14.215 2.691 1.00 82.88 73 PRO A N 1
ATOM 547 C CA . PRO A 1 73 ? -4.808 -12.799 2.385 1.00 82.88 73 PRO A CA 1
ATOM 548 C C . PRO A 1 73 ? -3.831 -12.381 1.285 1.00 82.88 73 PRO A C 1
ATOM 550 O O . PRO A 1 73 ? -2.621 -12.626 1.359 1.00 82.88 73 PRO A O 1
ATOM 553 N N . CYS A 1 74 ? -4.367 -11.736 0.252 1.00 88.81 74 CYS A N 1
ATOM 554 C CA . CYS A 1 74 ? -3.563 -11.190 -0.827 1.00 88.81 74 CYS A CA 1
ATOM 555 C C . CYS A 1 74 ? -2.734 -9.989 -0.341 1.00 88.81 74 CYS A C 1
ATOM 557 O O . CYS A 1 74 ? -3.031 -9.357 0.675 1.00 88.81 74 CYS A O 1
ATOM 559 N N . LYS A 1 75 ? -1.703 -9.627 -1.110 1.00 84.75 75 LYS A N 1
ATOM 560 C CA . LYS A 1 75 ? -0.833 -8.489 -0.778 1.00 84.75 75 LYS A CA 1
ATOM 561 C C . LYS A 1 75 ? -1.598 -7.170 -0.616 1.00 84.75 75 LYS A C 1
ATOM 563 O O . LYS A 1 75 ? -1.211 -6.373 0.223 1.00 84.75 75 LYS A O 1
ATOM 568 N N . HIS A 1 76 ? -2.694 -6.974 -1.353 1.00 88.88 76 HIS A N 1
ATOM 569 C CA . HIS A 1 76 ? -3.514 -5.761 -1.283 1.00 88.88 76 HIS A CA 1
ATOM 570 C C . HIS A 1 76 ? -4.245 -5.648 0.056 1.00 88.88 76 HIS A C 1
ATOM 572 O O . HIS A 1 76 ? -4.208 -4.598 0.687 1.00 88.88 76 HIS A O 1
ATOM 578 N N . ARG A 1 77 ? -4.838 -6.751 0.534 1.00 88.56 77 ARG A N 1
ATOM 579 C CA . ARG A 1 77 ? -5.481 -6.802 1.853 1.00 88.56 77 ARG A CA 1
ATOM 580 C C . ARG A 1 77 ? -4.476 -6.564 2.971 1.00 88.56 77 ARG A C 1
ATOM 582 O O . ARG A 1 77 ? -4.754 -5.801 3.886 1.00 88.56 77 ARG A O 1
ATOM 589 N N . VAL A 1 78 ? -3.295 -7.179 2.872 1.00 86.31 78 VAL A N 1
ATOM 590 C CA . VAL A 1 78 ? -2.220 -6.960 3.849 1.00 86.31 78 VAL A CA 1
ATOM 591 C C . VAL A 1 78 ? -1.780 -5.498 3.839 1.00 86.31 78 VAL A C 1
ATOM 593 O O . VAL A 1 78 ? -1.732 -4.897 4.903 1.00 86.31 78 VAL A O 1
ATOM 596 N N . ALA A 1 79 ? -1.530 -4.916 2.663 1.00 85.31 79 ALA A N 1
ATOM 597 C CA . ALA A 1 79 ? -1.090 -3.530 2.527 1.00 85.31 79 ALA A CA 1
ATOM 598 C C . ALA A 1 79 ? -2.127 -2.538 3.085 1.00 85.31 79 ALA A C 1
ATOM 600 O O . ALA A 1 79 ? -1.773 -1.663 3.873 1.00 85.31 79 ALA A O 1
ATOM 601 N N . ALA A 1 80 ? -3.411 -2.725 2.759 1.00 86.00 80 ALA A N 1
ATOM 602 C CA . ALA A 1 80 ? -4.501 -1.910 3.296 1.00 86.00 80 ALA A CA 1
ATOM 603 C C . ALA A 1 80 ? -4.619 -2.034 4.827 1.00 86.00 80 ALA A C 1
ATOM 605 O O . ALA A 1 80 ? -4.779 -1.030 5.513 1.00 86.00 80 ALA A O 1
ATOM 606 N N . SER A 1 81 ? -4.482 -3.246 5.379 1.00 85.31 81 SER A N 1
ATOM 607 C CA . SER A 1 81 ? -4.532 -3.472 6.831 1.00 85.31 81 SER A CA 1
ATOM 608 C C . SER A 1 81 ? -3.297 -2.979 7.587 1.00 85.31 81 SER A C 1
ATOM 610 O O . SER A 1 81 ? -3.405 -2.656 8.767 1.00 85.31 81 SER A O 1
ATOM 612 N N . THR A 1 82 ? -2.121 -2.922 6.956 1.00 84.56 82 THR A N 1
ATOM 613 C CA . THR A 1 82 ? -0.903 -2.397 7.597 1.00 84.56 82 THR A CA 1
ATOM 614 C C . THR A 1 82 ? -0.814 -0.875 7.552 1.00 84.56 82 THR A C 1
ATOM 616 O O . THR A 1 82 ? -0.133 -0.281 8.387 1.00 84.56 82 THR A O 1
ATOM 619 N N . THR A 1 83 ? -1.504 -0.234 6.607 1.00 85.88 83 THR A N 1
ATOM 620 C CA . THR A 1 83 ? -1.540 1.224 6.488 1.00 85.88 83 THR A CA 1
ATOM 621 C C . THR A 1 83 ? -2.651 1.784 7.367 1.00 85.88 83 THR A C 1
ATOM 623 O O . THR A 1 83 ? -3.797 1.925 6.946 1.00 85.88 83 THR A O 1
ATOM 626 N N . SER A 1 84 ? -2.302 2.135 8.604 1.00 81.62 84 SER A N 1
ATOM 627 C CA . SER A 1 84 ? -3.246 2.627 9.616 1.00 81.62 84 SER A CA 1
ATOM 628 C C . SER A 1 84 ? -4.102 3.809 9.147 1.00 81.62 84 SER A C 1
ATOM 630 O O . SER A 1 84 ? -5.286 3.844 9.458 1.00 81.62 84 SER A O 1
ATOM 632 N N . ALA A 1 85 ? -3.548 4.739 8.361 1.00 81.81 85 ALA A N 1
ATOM 633 C CA . ALA A 1 85 ? -4.295 5.876 7.813 1.00 81.81 85 ALA A CA 1
ATOM 634 C C . ALA A 1 85 ? -5.407 5.450 6.836 1.00 81.81 85 ALA A C 1
ATOM 636 O O . ALA A 1 85 ? -6.505 5.995 6.870 1.00 81.81 85 ALA A O 1
ATOM 637 N N . VAL A 1 86 ? -5.134 4.451 5.992 1.00 84.56 86 VAL A N 1
ATOM 638 C CA . VAL A 1 86 ? -6.096 3.910 5.020 1.00 84.56 86 VAL A CA 1
ATOM 639 C C . VAL A 1 86 ? -7.177 3.115 5.739 1.00 84.56 86 VAL A C 1
ATOM 641 O O . VAL A 1 86 ? -8.360 3.264 5.443 1.00 84.56 86 VAL A O 1
ATOM 644 N N . LEU A 1 87 ? -6.774 2.309 6.723 1.00 83.44 87 LEU A N 1
ATOM 645 C CA . LEU A 1 87 ? -7.702 1.535 7.532 1.00 83.44 87 LEU A CA 1
ATOM 646 C C . LEU A 1 87 ? -8.664 2.445 8.307 1.00 83.44 87 LEU A C 1
ATOM 648 O O . LEU A 1 87 ? -9.865 2.215 8.245 1.00 83.44 87 LEU A O 1
ATOM 652 N N . ALA A 1 88 ? -8.145 3.499 8.947 1.00 83.19 88 ALA A N 1
ATOM 653 C CA . ALA A 1 88 ? -8.936 4.489 9.679 1.00 83.19 88 ALA A CA 1
ATOM 654 C C . ALA A 1 88 ? -9.885 5.280 8.765 1.00 83.19 88 ALA A C 1
ATOM 656 O O . ALA A 1 88 ? -11.026 5.535 9.127 1.00 83.19 88 ALA A O 1
ATOM 657 N N . ALA A 1 89 ? -9.444 5.644 7.555 1.00 83.00 89 ALA A N 1
ATOM 658 C CA . ALA A 1 89 ? -10.302 6.320 6.581 1.00 83.00 89 ALA A CA 1
ATOM 659 C C . ALA A 1 89 ? -11.450 5.421 6.087 1.00 83.00 89 ALA A C 1
ATOM 661 O O . ALA A 1 89 ? -12.550 5.903 5.818 1.00 83.00 89 ALA A O 1
ATOM 662 N N . ALA A 1 90 ? -11.206 4.113 5.976 1.00 84.00 90 ALA A N 1
ATOM 663 C CA . ALA A 1 90 ? -12.208 3.142 5.557 1.00 84.00 90 ALA A CA 1
ATOM 664 C C . ALA A 1 90 ? -13.118 2.676 6.703 1.00 84.00 90 ALA A C 1
ATOM 666 O O . ALA A 1 90 ? -14.224 2.201 6.440 1.00 84.00 90 ALA A O 1
ATOM 667 N N . THR A 1 91 ? -12.701 2.789 7.965 1.00 80.75 91 THR A N 1
ATOM 668 C CA . THR A 1 91 ? -13.564 2.492 9.108 1.00 80.75 91 THR A CA 1
ATOM 669 C C . THR A 1 91 ? -14.375 3.719 9.498 1.00 80.75 91 THR A C 1
ATOM 671 O O . THR A 1 91 ? -13.801 4.735 9.872 1.00 80.75 91 THR A O 1
ATOM 674 N N . PRO A 1 92 ? -15.717 3.657 9.483 1.00 65.06 92 PRO A N 1
ATOM 675 C CA . PRO A 1 92 ? -16.526 4.735 10.028 1.00 65.06 92 PRO A CA 1
ATOM 676 C C . PRO A 1 92 ? -16.391 4.737 11.556 1.00 65.06 92 PRO A C 1
ATOM 678 O O . PRO A 1 92 ? -17.165 4.106 12.276 1.00 65.06 92 PRO A O 1
ATOM 681 N N . GLU A 1 93 ? -15.379 5.424 12.066 1.00 58.03 93 GLU A N 1
ATOM 682 C CA . GLU A 1 93 ? -15.279 5.781 13.473 1.00 58.03 93 GLU A CA 1
ATOM 683 C C . GLU A 1 93 ? -16.172 6.996 13.748 1.00 58.03 93 GLU A C 1
ATOM 685 O O . GLU A 1 93 ? -16.150 7.993 13.028 1.00 58.03 93 GLU A O 1
ATOM 690 N N . VAL A 1 94 ? -17.035 6.880 14.764 1.00 52.75 94 VAL A N 1
ATOM 691 C CA . VAL A 1 94 ? -17.903 7.975 15.210 1.00 52.75 94 VAL A CA 1
ATOM 692 C C . VAL A 1 94 ? -17.008 9.162 15.556 1.00 52.75 94 VAL A C 1
ATOM 694 O O . VAL A 1 94 ? -16.239 9.108 16.515 1.00 52.75 94 VAL A O 1
ATOM 697 N N . ALA A 1 95 ? -17.103 10.211 14.744 1.00 49.91 95 ALA A N 1
ATOM 698 C CA . ALA A 1 95 ? -16.312 11.420 14.870 1.00 49.91 95 ALA A CA 1
ATOM 699 C C . ALA A 1 95 ? -16.482 12.054 16.262 1.00 49.91 95 ALA A C 1
ATOM 701 O O . ALA A 1 95 ? -17.617 12.264 16.697 1.00 49.91 95 ALA A O 1
ATOM 702 N N . PRO A 1 96 ? -15.406 12.462 16.954 1.00 46.62 96 PRO A N 1
ATOM 703 C CA . PRO A 1 96 ? -15.486 13.692 17.714 1.00 46.62 96 PRO A CA 1
ATOM 704 C C . PRO A 1 96 ? -15.554 14.850 16.706 1.00 46.62 96 PRO A C 1
ATOM 706 O O . PRO A 1 96 ? -14.695 14.965 15.831 1.00 46.62 96 PRO A O 1
ATOM 709 N N . ASP A 1 97 ? -16.574 15.704 16.813 1.00 49.22 97 ASP A N 1
ATOM 710 C CA . ASP A 1 97 ? -16.650 16.997 16.126 1.00 49.22 97 ASP A CA 1
ATOM 711 C C . ASP A 1 97 ? -15.405 17.833 16.476 1.00 49.22 97 ASP A C 1
ATOM 713 O O . ASP A 1 97 ? -15.345 18.510 17.502 1.00 49.22 97 ASP A O 1
ATOM 717 N N . GLY A 1 98 ? -14.357 17.720 15.661 1.00 49.56 98 GLY A N 1
ATOM 718 C CA . GLY A 1 98 ? -13.010 18.120 16.058 1.00 49.56 98 GLY A CA 1
ATOM 719 C C . GLY A 1 98 ? -12.164 18.653 14.913 1.00 49.56 98 GLY A C 1
ATOM 720 O O . GLY A 1 98 ? -11.023 18.244 14.774 1.00 49.56 98 GLY A O 1
ATOM 721 N N . GLY A 1 99 ? -12.720 19.577 14.124 1.00 40.62 99 GLY A N 1
ATOM 722 C CA . GLY A 1 99 ? -11.958 20.545 13.329 1.00 40.62 99 GLY A CA 1
ATOM 723 C C . GLY A 1 99 ? -11.247 19.993 12.093 1.00 40.62 99 GLY A C 1
ATOM 724 O O . GLY A 1 99 ? -10.170 19.414 12.170 1.00 40.62 99 GLY A O 1
ATOM 725 N N . ALA A 1 100 ? -11.803 20.289 10.920 1.00 48.66 100 ALA A N 1
ATOM 7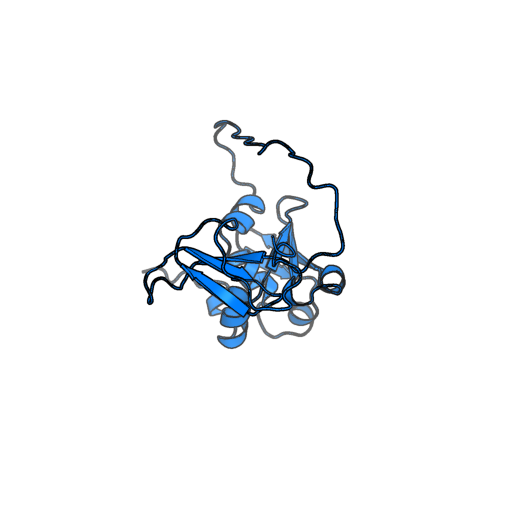26 C CA . ALA A 1 100 ? -11.091 20.154 9.660 1.00 48.66 100 ALA A CA 1
ATOM 727 C C . ALA A 1 100 ? -9.783 20.965 9.684 1.00 48.66 100 ALA A C 1
ATOM 729 O O . ALA A 1 100 ? -9.799 22.192 9.788 1.00 48.66 100 ALA A O 1
ATOM 730 N N . THR A 1 101 ? -8.654 20.288 9.495 1.00 38.03 101 THR A N 1
ATOM 731 C CA . THR A 1 101 ? -7.522 20.885 8.789 1.00 38.03 101 THR A CA 1
ATOM 732 C C . THR A 1 101 ? -7.561 20.403 7.349 1.00 38.03 101 THR A C 1
ATOM 734 O O . THR A 1 101 ? -6.803 19.522 6.950 1.00 38.03 101 THR A O 1
ATOM 737 N N . THR A 1 102 ? -8.418 21.023 6.541 1.00 46.66 102 THR A N 1
ATOM 738 C CA . THR A 1 102 ? -8.093 21.253 5.134 1.00 46.66 102 THR A CA 1
ATOM 739 C C . THR A 1 102 ? -6.864 22.158 5.124 1.00 46.66 102 THR A C 1
ATOM 741 O O . THR A 1 102 ? -6.958 23.382 5.154 1.00 46.66 102 THR A O 1
ATOM 744 N N . ARG A 1 103 ? -5.672 21.560 5.149 1.00 39.16 103 ARG A N 1
ATOM 745 C CA . ARG A 1 103 ? -4.518 22.201 4.527 1.00 39.16 103 ARG A CA 1
ATOM 746 C C . ARG A 1 103 ? -4.492 21.707 3.099 1.00 39.16 103 ARG A C 1
ATOM 748 O O . ARG A 1 103 ? -3.832 20.729 2.791 1.00 39.16 103 ARG A O 1
ATOM 755 N N . THR A 1 104 ? -5.253 22.402 2.265 1.00 45.00 104 THR A N 1
ATOM 756 C CA . THR A 1 104 ? -4.863 22.674 0.886 1.00 45.00 104 THR A CA 1
ATOM 757 C C . THR A 1 104 ? -3.423 23.196 0.929 1.00 45.00 104 THR A C 1
ATOM 759 O O . THR A 1 104 ? -3.202 24.271 1.496 1.00 45.00 104 THR A O 1
ATOM 762 N N . PRO A 1 105 ? -2.414 22.486 0.398 1.00 44.91 105 PRO A N 1
ATOM 763 C CA . PRO A 1 105 ? -1.314 23.202 -0.220 1.00 44.91 105 PRO A CA 1
ATOM 764 C C . PRO A 1 105 ? -1.941 23.965 -1.392 1.00 44.91 105 PRO A C 1
ATOM 766 O O . PRO A 1 105 ? -2.758 23.373 -2.102 1.00 44.91 105 PRO A O 1
ATOM 769 N N . PRO A 1 106 ? -1.660 25.265 -1.570 1.00 41.94 106 PRO A N 1
ATOM 770 C CA . PRO A 1 106 ? -2.101 25.944 -2.773 1.00 41.94 106 PRO A CA 1
ATOM 771 C C . PRO A 1 106 ? -1.650 25.119 -3.975 1.00 41.94 106 PRO A C 1
ATOM 773 O O . PRO A 1 106 ? -0.503 24.678 -4.048 1.00 41.94 106 PRO A O 1
ATOM 776 N N . GLU A 1 107 ? -2.593 24.905 -4.882 1.00 45.34 107 GLU A N 1
ATOM 777 C CA . GLU A 1 107 ? -2.319 24.658 -6.281 1.00 45.34 107 GLU A CA 1
ATOM 778 C C . GLU A 1 107 ? -1.327 25.742 -6.723 1.00 45.34 107 GLU A C 1
ATOM 780 O O . GLU A 1 107 ? -1.691 26.892 -6.953 1.00 45.34 107 GLU A O 1
ATOM 785 N N . THR A 1 108 ? -0.041 25.409 -6.744 1.00 38.44 108 THR A N 1
ATOM 786 C CA . THR A 1 108 ? 0.894 26.058 -7.648 1.00 38.44 108 THR A CA 1
ATOM 787 C C . THR A 1 108 ? 1.070 25.078 -8.790 1.00 38.44 108 THR A C 1
ATOM 789 O O . THR A 1 108 ? 1.897 24.172 -8.739 1.00 38.44 108 THR A O 1
ATOM 792 N N . GLU A 1 109 ? 0.145 25.203 -9.743 1.00 46.25 109 GLU A N 1
ATOM 793 C CA . GLU A 1 109 ? 0.413 25.119 -11.177 1.00 46.25 109 GLU A CA 1
ATOM 794 C C . GLU A 1 109 ? 1.837 24.646 -11.508 1.00 46.25 109 GLU A C 1
ATOM 796 O O . GLU A 1 109 ? 2.811 25.383 -11.397 1.00 46.25 109 GLU A O 1
ATOM 801 N N . SER A 1 110 ? 1.960 23.382 -11.901 1.00 38.41 110 SER A N 1
ATOM 802 C CA . SER A 1 110 ? 3.128 22.894 -12.632 1.00 38.41 110 SER A CA 1
ATOM 803 C C . SER A 1 110 ? 2.637 22.496 -14.015 1.00 38.41 110 SER A C 1
ATOM 805 O O . SER A 1 110 ? 2.479 21.320 -14.326 1.00 38.41 110 SER A O 1
ATOM 807 N N . GLU A 1 111 ? 2.295 23.505 -14.813 1.00 47.47 111 GLU A N 1
ATOM 808 C CA . GLU A 1 111 ? 2.216 23.339 -16.258 1.00 47.47 111 GLU A CA 1
ATOM 809 C C . GLU A 1 111 ? 3.603 23.610 -16.852 1.00 47.47 111 GLU A C 1
ATOM 811 O O . GLU A 1 111 ? 4.230 24.623 -16.536 1.00 47.47 111 GLU A O 1
ATOM 816 N N . THR A 1 112 ? 3.99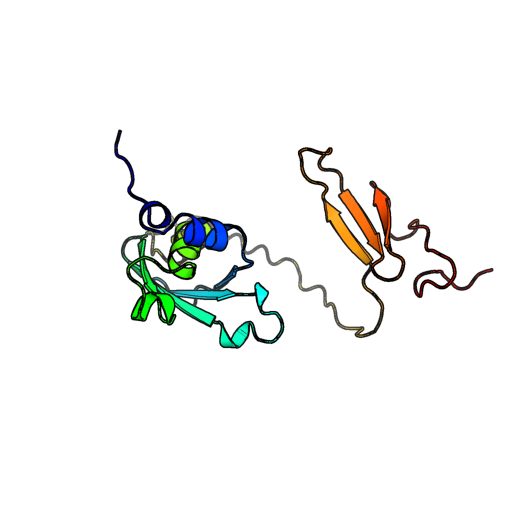7 22.756 -17.805 1.00 39.81 112 THR A N 1
ATOM 817 C CA . THR A 1 112 ? 5.196 22.821 -18.677 1.00 39.81 112 THR A CA 1
ATOM 818 C C . THR A 1 112 ? 6.487 22.353 -17.981 1.00 39.81 112 THR A C 1
ATOM 820 O O . THR A 1 112 ? 6.880 22.897 -16.962 1.00 39.81 112 THR A O 1
ATOM 823 N N . ASP A 1 113 ? 7.220 21.336 -18.433 1.00 36.81 113 ASP A N 1
ATOM 824 C CA . ASP A 1 113 ? 7.598 21.024 -19.810 1.00 36.81 113 ASP A CA 1
ATOM 825 C C . ASP A 1 113 ? 8.097 19.565 -19.890 1.00 36.81 113 ASP A C 1
ATOM 827 O O . ASP A 1 113 ? 9.041 19.165 -19.207 1.00 36.81 113 ASP A O 1
ATOM 831 N N . ASP A 1 114 ? 7.428 18.767 -20.718 1.00 50.59 114 ASP A N 1
ATOM 832 C CA . ASP A 1 114 ? 7.885 17.467 -21.202 1.00 50.59 114 ASP A CA 1
ATOM 833 C C . ASP A 1 114 ? 9.095 17.713 -22.115 1.00 50.59 114 ASP A C 1
ATOM 835 O O . ASP A 1 114 ? 8.883 18.102 -23.258 1.00 50.59 114 ASP A O 1
ATOM 839 N N . SER A 1 115 ? 10.334 17.572 -21.606 1.00 52.41 115 SER A N 1
ATOM 840 C CA . SER A 1 115 ? 11.578 17.248 -22.364 1.00 52.41 115 SER A CA 1
ATOM 841 C C . SER A 1 115 ? 12.903 17.743 -21.732 1.00 52.41 115 SER A C 1
ATOM 843 O O . SER A 1 115 ? 13.840 18.077 -22.461 1.00 52.41 115 SER A O 1
ATOM 845 N N . LEU A 1 116 ? 13.083 17.734 -20.404 1.00 50.38 116 LEU A N 1
ATOM 846 C CA . LEU A 1 116 ? 14.429 17.845 -19.806 1.00 50.38 116 LEU A CA 1
ATOM 847 C C . LEU A 1 116 ? 14.686 16.676 -18.846 1.00 50.38 116 LEU A C 1
ATOM 849 O O . LEU A 1 116 ? 13.777 16.311 -18.104 1.00 50.38 116 LEU A O 1
ATOM 853 N N . PRO A 1 117 ? 15.887 16.057 -18.848 1.00 54.28 117 PRO A N 1
ATOM 854 C CA . PRO A 1 117 ? 16.178 14.988 -17.902 1.00 54.28 117 PRO A CA 1
ATOM 855 C C . PRO A 1 117 ? 16.046 15.511 -16.472 1.00 54.28 117 PRO A C 1
ATOM 857 O O . PRO A 1 117 ? 16.390 16.644 -16.164 1.00 54.28 117 PRO A O 1
ATOM 860 N N . GLU A 1 118 ? 15.472 14.708 -15.592 1.00 67.44 118 GLU A N 1
ATOM 861 C CA . GLU A 1 118 ? 15.024 15.204 -14.297 1.00 67.44 118 GLU A CA 1
ATOM 862 C C . GLU A 1 118 ? 16.194 15.207 -13.300 1.00 67.44 118 GLU A C 1
ATOM 864 O O . GLU A 1 118 ? 16.843 14.187 -13.050 1.00 67.44 118 GLU A O 1
ATOM 869 N N . ILE A 1 119 ? 16.502 16.371 -12.724 1.00 70.56 119 ILE A N 1
ATOM 870 C CA . ILE A 1 119 ? 17.320 16.435 -11.511 1.00 70.56 119 ILE A CA 1
ATOM 871 C C . ILE A 1 119 ? 16.429 15.955 -10.362 1.00 70.56 119 ILE A C 1
ATOM 873 O O . ILE A 1 119 ? 15.409 16.573 -10.062 1.00 70.56 119 ILE A O 1
ATOM 877 N N . THR A 1 120 ? 16.807 14.848 -9.728 1.00 72.94 120 THR A N 1
ATOM 878 C CA . THR A 1 120 ? 16.008 14.168 -8.705 1.00 72.94 120 THR A CA 1
ATOM 879 C C . THR A 1 120 ? 16.580 14.402 -7.304 1.00 72.94 120 THR A C 1
ATOM 881 O O . THR A 1 120 ? 17.795 14.499 -7.108 1.00 72.94 120 THR A O 1
ATOM 884 N N . HIS A 1 121 ? 15.693 14.511 -6.312 1.00 75.12 121 HIS A N 1
ATOM 885 C CA . HIS A 1 121 ? 16.045 14.730 -4.908 1.00 75.12 121 HIS A CA 1
ATOM 886 C C . HIS A 1 121 ? 15.897 13.429 -4.126 1.00 75.12 121 HIS A C 1
ATOM 888 O O . HIS A 1 121 ? 14.856 12.774 -4.195 1.00 75.12 121 HIS A O 1
ATOM 894 N N . HIS A 1 122 ? 16.910 13.086 -3.342 1.00 75.44 122 HIS A N 1
ATOM 895 C CA . HIS A 1 122 ? 16.966 11.845 -2.583 1.00 75.44 122 HIS A CA 1
ATOM 896 C C . HIS A 1 122 ? 17.385 12.113 -1.139 1.00 75.44 122 HIS A C 1
ATOM 898 O O . HIS A 1 122 ? 17.946 13.159 -0.806 1.00 75.44 122 HIS A O 1
ATOM 904 N N . VAL A 1 123 ? 17.104 11.149 -0.268 1.00 76.06 123 VAL A N 1
ATOM 905 C CA . VAL A 1 123 ? 17.540 11.159 1.131 1.00 76.06 123 VAL A CA 1
ATOM 906 C C . VAL A 1 123 ? 18.307 9.877 1.375 1.00 76.06 123 VAL A C 1
ATOM 908 O O . VAL A 1 123 ? 17.803 8.789 1.082 1.00 76.06 123 VAL A O 1
ATOM 911 N N . GLU A 1 124 ? 19.529 9.996 1.887 1.00 70.94 124 GLU A N 1
ATOM 912 C CA . GLU A 1 124 ? 20.322 8.818 2.206 1.00 70.94 124 GLU A CA 1
ATOM 913 C C . GLU A 1 124 ? 19.631 7.967 3.281 1.00 70.94 124 GLU A C 1
ATOM 915 O O . GLU A 1 124 ? 18.928 8.484 4.156 1.00 70.94 124 GLU A O 1
ATOM 920 N N . PRO A 1 125 ? 19.848 6.644 3.276 1.00 71.31 125 PRO A N 1
ATOM 921 C CA . PRO A 1 125 ? 19.370 5.796 4.351 1.00 71.31 125 PRO A CA 1
ATOM 922 C C . PRO A 1 125 ? 19.889 6.295 5.711 1.00 71.31 125 PRO A C 1
ATOM 924 O O . PRO A 1 125 ? 21.054 6.685 5.829 1.00 71.31 125 PRO A O 1
ATOM 927 N N . PRO A 1 126 ? 19.095 6.196 6.791 1.00 59.53 126 PRO A N 1
ATOM 928 C CA . PRO A 1 126 ? 19.512 6.643 8.124 1.00 59.53 126 PRO A CA 1
ATOM 929 C C . PRO A 1 126 ? 20.743 5.891 8.659 1.00 59.53 126 PRO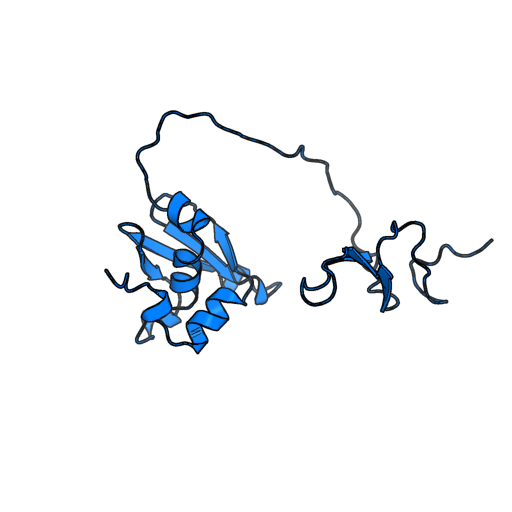 A C 1
ATOM 931 O O . PRO A 1 126 ? 21.433 6.382 9.545 1.00 59.53 126 PRO A O 1
ATOM 934 N N . ALA A 1 127 ? 21.056 4.717 8.101 1.00 72.06 127 ALA A N 1
ATOM 935 C CA . ALA A 1 127 ? 22.276 3.968 8.399 1.00 72.06 127 ALA A CA 1
ATOM 936 C C . ALA A 1 127 ? 23.562 4.634 7.862 1.00 72.06 127 ALA A C 1
ATOM 938 O O . ALA A 1 127 ? 24.648 4.292 8.323 1.00 72.06 127 ALA A O 1
ATOM 939 N N . GLN A 1 128 ? 23.444 5.550 6.894 1.00 63.38 128 GLN A N 1
ATOM 940 C CA . GLN A 1 128 ? 24.561 6.242 6.238 1.00 63.38 128 GLN A CA 1
ATOM 941 C C . GLN A 1 128 ? 24.641 7.736 6.575 1.00 63.38 128 GLN A C 1
ATOM 943 O O . GLN A 1 128 ? 25.647 8.358 6.264 1.00 63.38 128 GLN A O 1
ATOM 948 N N . GLY A 1 129 ? 23.645 8.294 7.271 1.00 66.38 129 GLY A N 1
ATOM 949 C CA . GLY A 1 129 ? 23.676 9.684 7.738 1.00 66.38 129 GLY A CA 1
ATOM 950 C C . GLY A 1 129 ? 22.348 10.421 7.597 1.00 66.38 129 GLY A C 1
ATOM 951 O O . GLY A 1 129 ? 22.121 11.376 8.330 1.00 66.38 129 GLY A O 1
ATOM 952 N N . GLY A 1 130 ? 21.440 9.942 6.737 1.00 69.62 130 GLY A N 1
ATOM 953 C CA . GLY A 1 130 ? 20.116 10.550 6.559 1.00 69.62 130 GLY A CA 1
ATOM 954 C C . GLY A 1 130 ? 20.130 11.912 5.861 1.00 69.62 130 GLY A C 1
ATOM 955 O O . GLY A 1 130 ? 19.150 12.646 5.960 1.00 69.62 130 GLY A O 1
ATOM 956 N N . GLU A 1 131 ? 21.234 12.279 5.209 1.00 70.62 131 GLU A N 1
ATOM 957 C CA . GLU A 1 131 ? 21.382 13.596 4.600 1.00 70.62 131 GLU A CA 1
ATOM 958 C C . GLU A 1 131 ? 20.704 13.647 3.226 1.00 70.62 131 GLU A C 1
ATOM 960 O O . GLU A 1 131 ? 20.567 12.648 2.514 1.00 70.62 131 GLU A O 1
ATOM 965 N N . HIS A 1 132 ? 20.231 14.837 2.868 1.00 76.94 132 HIS A N 1
ATOM 966 C CA . HIS A 1 132 ? 19.599 15.078 1.579 1.00 76.94 132 HIS A CA 1
ATOM 967 C C . HIS A 1 132 ? 20.670 15.227 0.498 1.00 76.94 132 HIS A C 1
ATOM 969 O O . HIS A 1 132 ? 21.651 15.957 0.677 1.00 76.94 132 HIS A O 1
ATOM 975 N N . TYR A 1 133 ? 20.453 14.588 -0.646 1.00 76.62 133 TYR A N 1
ATOM 976 C CA . TYR A 1 133 ? 21.332 14.703 -1.800 1.00 76.62 133 TYR A CA 1
ATOM 977 C C . TYR A 1 133 ? 20.544 14.882 -3.092 1.00 76.62 133 TYR A C 1
ATOM 979 O O . TYR A 1 133 ? 19.383 14.487 -3.208 1.00 76.62 133 TYR A O 1
ATOM 987 N N . ILE A 1 134 ? 21.189 15.512 -4.067 1.00 78.69 134 ILE A N 1
ATOM 988 C CA . ILE A 1 134 ? 20.614 15.775 -5.385 1.00 78.69 134 ILE A CA 1
ATOM 989 C C . ILE A 1 134 ? 21.388 14.972 -6.416 1.00 78.69 134 ILE A C 1
ATOM 991 O O . ILE A 1 134 ? 22.621 14.984 -6.398 1.00 78.69 134 ILE A O 1
ATOM 995 N N . ARG A 1 135 ? 20.671 14.305 -7.322 1.00 80.69 135 ARG A N 1
ATOM 996 C CA . ARG A 1 135 ? 21.233 13.500 -8.406 1.00 80.69 135 ARG A CA 1
ATOM 997 C C . ARG A 1 135 ? 20.735 13.999 -9.754 1.00 80.69 135 ARG A C 1
ATOM 999 O O . ARG A 1 135 ? 19.540 14.170 -9.965 1.00 80.69 135 ARG A O 1
ATOM 1006 N N . CYS A 1 136 ? 21.647 14.194 -10.697 1.00 77.88 136 CYS A N 1
ATOM 1007 C CA . CYS A 1 136 ? 21.267 14.422 -12.088 1.00 77.88 136 CYS A CA 1
ATOM 1008 C C . CYS A 1 136 ? 21.139 13.083 -12.820 1.00 77.88 136 CYS A C 1
ATOM 1010 O O . CYS A 1 136 ? 22.143 12.390 -12.987 1.00 77.88 136 CYS A O 1
ATOM 1012 N N . GLU A 1 137 ? 19.953 12.741 -13.325 1.00 73.69 137 GLU A N 1
ATOM 1013 C CA . GLU A 1 137 ? 19.765 11.512 -14.114 1.00 73.69 137 GLU A CA 1
ATOM 1014 C C . GLU A 1 137 ? 20.447 11.590 -15.495 1.00 73.69 137 GLU A C 1
ATOM 1016 O O . GLU A 1 137 ? 20.810 10.568 -16.072 1.00 73.69 137 GLU A O 1
ATOM 1021 N N . GLY A 1 138 ? 20.711 12.803 -16.000 1.00 68.31 138 GLY A N 1
ATOM 1022 C CA . GLY A 1 138 ? 21.423 13.020 -17.263 1.00 68.31 138 GLY A CA 1
ATOM 1023 C C . GLY A 1 138 ? 22.926 12.713 -17.207 1.00 68.31 138 GLY A C 1
ATOM 1024 O O . GLY A 1 138 ? 23.492 12.245 -18.194 1.00 68.31 138 GLY A O 1
ATOM 1025 N N . CYS A 1 139 ? 23.595 12.948 -16.070 1.00 73.44 139 CYS A N 1
ATOM 1026 C CA . CYS A 1 139 ? 25.046 12.736 -15.942 1.00 73.44 139 CYS A CA 1
ATOM 1027 C C . CYS A 1 139 ? 25.480 11.837 -14.777 1.00 73.44 139 CYS A C 1
ATOM 1029 O O . CYS A 1 139 ? 26.668 11.530 -14.666 1.00 73.44 139 CYS A O 1
ATOM 1031 N N . GLY A 1 140 ? 24.550 11.419 -13.917 1.00 71.81 140 GLY A N 1
ATOM 1032 C CA . GLY A 1 140 ? 24.804 10.572 -12.752 1.00 71.81 140 GLY A CA 1
ATOM 1033 C C . GLY A 1 140 ? 25.622 11.240 -11.645 1.00 71.81 140 GLY A C 1
ATOM 1034 O O . GLY A 1 140 ? 26.164 10.534 -10.802 1.00 71.81 140 GLY A O 1
ATOM 1035 N N . VAL A 1 141 ? 25.759 12.570 -11.661 1.00 77.06 141 VAL A N 1
ATOM 1036 C CA . VAL A 1 141 ? 26.487 13.300 -10.613 1.00 77.06 141 VAL A CA 1
ATOM 1037 C C . VAL A 1 141 ? 25.564 13.535 -9.427 1.00 77.06 141 VAL A C 1
ATOM 1039 O O . VAL A 1 141 ? 24.417 13.948 -9.603 1.00 77.06 141 VAL A O 1
ATOM 1042 N N . GLU A 1 142 ? 26.099 13.278 -8.237 1.00 78.06 142 GLU A N 1
ATOM 1043 C CA . GLU A 1 142 ? 25.418 13.399 -6.955 1.00 78.06 142 GLU A CA 1
ATOM 1044 C C . GLU A 1 142 ? 26.146 14.424 -6.081 1.00 78.06 142 GLU A C 1
ATOM 1046 O O . GLU A 1 142 ? 27.378 14.414 -6.001 1.00 78.06 142 GLU A O 1
ATOM 1051 N N . VAL A 1 143 ? 25.396 15.313 -5.425 1.00 73.25 143 VAL A N 1
ATOM 1052 C CA . VAL A 1 143 ? 25.938 16.274 -4.453 1.00 73.25 143 VAL A CA 1
ATOM 1053 C C . VAL A 1 143 ? 25.133 16.226 -3.167 1.00 73.25 143 VAL A C 1
ATOM 1055 O O . VAL A 1 143 ? 23.907 16.336 -3.176 1.00 73.25 143 VAL A O 1
ATOM 1058 N N . LEU A 1 144 ? 25.853 16.088 -2.057 1.00 69.25 144 LEU A N 1
ATOM 1059 C CA . LEU A 1 144 ? 25.308 16.120 -0.705 1.00 69.25 144 LEU A CA 1
ATOM 1060 C C . LEU A 1 144 ? 25.037 17.576 -0.293 1.00 69.25 144 LEU A C 1
ATOM 1062 O O . LEU A 1 144 ? 25.930 18.420 -0.394 1.00 69.25 144 LEU A O 1
ATOM 1066 N N . GLY A 1 145 ? 23.819 17.870 0.168 1.00 64.00 145 GLY A N 1
ATOM 1067 C CA . GLY A 1 145 ? 23.475 19.129 0.844 1.00 64.00 145 GLY A CA 1
ATOM 1068 C C . GLY A 1 145 ? 23.585 20.427 0.028 1.00 64.00 145 GLY A C 1
ATOM 1069 O O . GLY A 1 145 ? 23.671 21.497 0.629 1.00 64.00 145 GLY A O 1
ATOM 1070 N N . GLY A 1 146 ? 23.617 20.368 -1.307 1.00 57.69 146 GLY A N 1
ATOM 1071 C CA . GLY A 1 146 ? 23.728 21.548 -2.176 1.00 57.69 146 GLY A CA 1
ATOM 1072 C C . GLY A 1 146 ? 22.429 21.896 -2.905 1.00 57.69 146 GLY A C 1
ATOM 1073 O O . GLY A 1 146 ? 21.657 21.006 -3.237 1.00 57.69 146 GLY A O 1
ATOM 1074 N N . ASP A 1 147 ? 22.204 23.180 -3.193 1.00 59.91 147 ASP A N 1
ATOM 1075 C CA . ASP A 1 147 ? 21.127 23.633 -4.082 1.00 59.91 147 ASP A CA 1
ATOM 1076 C C . ASP A 1 147 ? 21.402 23.222 -5.543 1.00 59.91 147 ASP A C 1
ATOM 1078 O O . ASP A 1 147 ? 22.557 23.174 -5.983 1.00 59.91 147 ASP A O 1
ATOM 1082 N N . THR A 1 148 ? 20.345 23.012 -6.338 1.00 59.84 148 THR A N 1
ATOM 1083 C CA . THR A 1 148 ? 20.437 22.631 -7.766 1.00 59.84 148 THR A CA 1
ATOM 1084 C C . THR A 1 148 ? 21.291 23.594 -8.598 1.00 59.84 148 THR A C 1
ATOM 1086 O O . THR A 1 148 ? 21.935 23.180 -9.556 1.00 59.84 148 THR A O 1
ATOM 1089 N N . SER A 1 149 ? 21.379 24.866 -8.197 1.00 59.09 149 SER A N 1
ATOM 1090 C CA . SER A 1 149 ? 22.172 25.905 -8.869 1.00 59.09 149 SER A CA 1
ATOM 1091 C C . SER A 1 149 ? 23.693 25.715 -8.776 1.00 59.09 149 SER A C 1
ATOM 1093 O O . SER A 1 149 ? 24.433 26.425 -9.454 1.00 59.09 149 SER A O 1
ATOM 1095 N N . ARG A 1 150 ? 24.183 24.809 -7.919 1.00 58.28 150 ARG A N 1
ATOM 1096 C CA . ARG A 1 150 ? 25.619 24.502 -7.766 1.00 58.28 150 ARG A CA 1
ATOM 1097 C C . ARG A 1 150 ? 25.960 23.044 -8.068 1.00 58.28 150 ARG A C 1
ATOM 1099 O O . ARG A 1 150 ? 27.068 22.614 -7.753 1.00 58.28 150 ARG A O 1
ATOM 1106 N N . LEU A 1 151 ? 25.039 22.293 -8.671 1.00 67.38 151 LEU A N 1
ATOM 1107 C CA . LEU A 1 151 ? 25.287 20.909 -9.057 1.00 67.38 151 LEU A CA 1
ATOM 1108 C C . LEU A 1 151 ? 26.314 20.883 -10.212 1.00 67.38 151 LEU A C 1
ATOM 1110 O O . LEU A 1 151 ? 26.025 21.387 -11.297 1.00 67.38 151 LEU A O 1
ATOM 1114 N N . PRO A 1 152 ? 27.533 20.347 -10.009 1.00 69.00 152 PRO A N 1
ATOM 1115 C CA . PRO A 1 152 ? 28.520 20.261 -11.068 1.00 69.00 152 PRO A CA 1
ATOM 1116 C C . PRO A 1 152 ? 28.079 19.174 -12.046 1.00 69.00 152 PRO A C 1
ATOM 1118 O O . PRO A 1 152 ? 27.999 17.998 -11.701 1.00 69.00 152 PRO A O 1
ATOM 1121 N N . HIS A 1 153 ? 27.788 19.557 -13.279 1.00 70.75 153 HIS A N 1
ATOM 1122 C CA . HIS A 1 153 ? 27.436 18.604 -14.320 1.00 70.75 153 HIS A CA 1
ATOM 1123 C C . HIS A 1 153 ? 28.676 18.152 -15.093 1.00 70.75 153 HIS A C 1
ATOM 1125 O O . HIS A 1 153 ? 29.672 18.869 -15.202 1.00 70.75 153 HIS A O 1
ATOM 1131 N N . LYS A 1 154 ? 28.621 16.932 -15.631 1.00 70.38 154 LYS A N 1
ATOM 1132 C CA . LYS A 1 154 ? 29.660 16.424 -16.530 1.00 70.38 154 LYS A CA 1
ATOM 1133 C C . LYS A 1 154 ? 29.565 17.131 -17.887 1.00 70.38 154 LYS A C 1
ATOM 1135 O O . LYS A 1 154 ? 28.465 17.444 -18.330 1.00 70.38 154 LYS A O 1
ATOM 1140 N N . ASP A 1 155 ? 30.703 17.325 -18.549 1.00 64.25 155 ASP A N 1
ATOM 1141 C CA . ASP A 1 155 ? 30.770 17.852 -19.917 1.00 64.25 155 ASP A CA 1
ATOM 1142 C C . ASP A 1 155 ? 29.876 17.025 -20.864 1.00 64.25 155 ASP A C 1
ATOM 1144 O O . ASP A 1 155 ? 29.949 15.789 -20.869 1.00 64.25 155 ASP A O 1
ATOM 1148 N N . GLY A 1 156 ? 28.982 17.701 -21.595 1.00 62.22 156 GLY A N 1
ATOM 1149 C CA . GLY A 1 156 ? 27.961 17.074 -22.445 1.00 62.22 156 GLY A CA 1
ATOM 1150 C C . GLY A 1 156 ? 26.646 16.710 -21.739 1.00 62.22 156 GLY A C 1
ATOM 1151 O O . GLY A 1 156 ? 25.804 16.038 -22.334 1.00 62.22 156 GLY A O 1
ATOM 1152 N N . CYS A 1 157 ? 26.450 17.126 -20.485 1.00 68.69 157 CYS A N 1
ATOM 1153 C CA . CYS A 1 157 ? 25.163 17.011 -19.804 1.00 68.69 157 CYS A CA 1
ATOM 1154 C C . CYS A 1 157 ? 24.189 18.091 -20.313 1.00 68.69 157 CYS A C 1
ATOM 1156 O O . CYS A 1 157 ? 24.559 19.255 -20.362 1.00 68.69 157 CYS A O 1
ATOM 1158 N N . PRO A 1 158 ? 22.915 17.783 -20.588 1.00 64.88 158 PRO A N 1
ATOM 1159 C CA . PRO A 1 158 ? 21.932 18.792 -21.009 1.00 64.88 158 PRO A CA 1
ATOM 1160 C C . PRO A 1 158 ? 21.626 19.868 -19.948 1.00 64.88 158 PRO A C 1
ATOM 1162 O O . PRO A 1 158 ? 20.966 20.853 -20.255 1.00 64.88 158 PRO A O 1
ATOM 1165 N N . HIS A 1 159 ? 22.111 19.702 -18.712 1.00 62.16 159 HIS A N 1
ATOM 1166 C CA . HIS A 1 159 ? 22.013 20.699 -17.640 1.00 62.16 159 HIS A CA 1
ATOM 1167 C C . HIS A 1 159 ? 23.270 21.548 -17.448 1.00 62.16 159 HIS A C 1
ATOM 1169 O O . HIS A 1 159 ? 23.257 22.442 -16.602 1.00 62.16 159 HIS A O 1
ATOM 1175 N N . THR A 1 160 ? 24.373 21.288 -18.164 1.00 63.53 160 THR A N 1
ATOM 1176 C CA . THR A 1 160 ? 25.451 22.284 -18.176 1.00 63.53 160 THR A CA 1
ATOM 1177 C C . THR A 1 160 ? 24.913 23.524 -18.883 1.00 63.53 160 THR A C 1
ATOM 1179 O O . THR A 1 160 ? 24.527 23.395 -20.046 1.00 63.53 160 THR A O 1
ATOM 1182 N N . PRO A 1 161 ? 24.879 24.708 -18.241 1.00 56.44 161 PRO A N 1
ATOM 1183 C CA . PRO A 1 161 ? 24.691 25.934 -18.998 1.00 56.44 161 PRO A CA 1
ATOM 1184 C C . PRO A 1 161 ? 25.833 25.999 -20.015 1.00 56.44 161 PRO A C 1
ATOM 1186 O O . PRO A 1 161 ? 27.003 25.914 -19.635 1.00 56.44 161 PRO A O 1
ATOM 1189 N N . GLU A 1 162 ? 25.496 26.039 -21.305 1.00 44.81 162 GLU A N 1
ATOM 1190 C CA . GLU A 1 162 ? 26.488 26.212 -22.364 1.00 44.81 162 GLU A CA 1
ATOM 1191 C C . GLU A 1 162 ? 27.297 27.478 -22.050 1.00 44.81 162 GLU A C 1
ATOM 1193 O O . GLU A 1 162 ? 26.728 28.520 -21.728 1.00 44.81 162 GLU A O 1
ATOM 1198 N N . GLY A 1 163 ? 28.620 27.318 -22.013 1.00 49.91 163 GLY A N 1
ATOM 1199 C CA . GLY A 1 163 ? 29.527 28.187 -21.270 1.00 49.91 163 GLY A CA 1
ATOM 1200 C C . GLY A 1 163 ? 29.547 29.664 -21.666 1.00 49.91 163 GLY A C 1
ATOM 1201 O O . GLY A 1 163 ? 29.181 30.054 -22.775 1.00 49.91 163 GLY A O 1
ATOM 1202 N N . GLU A 1 164 ? 30.066 30.465 -20.735 1.00 37.53 164 GLU A N 1
ATOM 1203 C CA . GLU A 1 164 ? 30.791 31.706 -21.041 1.00 37.53 164 GLU A CA 1
ATOM 1204 C C . GLU A 1 164 ? 32.213 31.396 -21.531 1.00 37.53 164 GLU A C 1
ATOM 1206 O O . GLU A 1 164 ? 32.847 30.465 -20.974 1.00 37.53 164 GLU A O 1
#

Sequence (164 aa):
MSTHDTLADKASAKIAKRAQYEAFEFDVPEPGTVRVRNASYGVDADEHTYDVTIQHGDAVACTCPADEYGNGPCKHRVAASTTSAVLAAATPEVAPDGGATTRTPPETESETDDSLPEITHHVEPPAQGGEHYIRCEGCGVEVLGGDTSRLPHKDGCPHTPEGE

pLDDT: mean 70.39, std 14.82, range [36.81, 90.75]

Foldseek 3Di:
DDPPCALLVQDDVVLLVCLVPFDWDWDDPDAQKIWIFGCNVPPCSVVRIKIFGHDPLAGDAIPDPCRVPPPGDGSRRSNCSVPPVNSVSNHPDPDDPDDDPPPDPPPPDPDDDPDAQDFDKDFDDVVVPRFIWIAGPQARQIDTPDDPVPGDHDPPRPPDPPDD